Protein AF-A0A845PWM9-F1 (afdb_monomer)

Secondary structure (DSSP, 8-state):
-EE-TTS-EESEEEE-TTS-EEEEEEEEESSSSPPPPPGGGS-HHHHHHHHHSTTTGGGSBTTB-HHHHHHHHSGGGEEEEEEEEEEEETTEEEEEEEEE-

pLDDT: mean 80.99, std 10.99, range [51.72, 93.62]

Sequence (101 aa):
AVQNGSNHGIDLVGMRKDGKFDFFEVKTNTTGKVSPLSVRQVDSFRFIKGILDPQKAGKGGWGISSGEAQKMADPNNWGDTRIIDIFIKNGKLDKVLTSQW

Organism: NCBI:txid2681556

Solvent-accessible surface area (backbone atoms only — not comparable to full-atom values): 5709 Å² total; per-residue (Å²): 83,45,50,44,99,83,75,57,56,42,51,40,73,46,78,44,97,87,70,24,38,29,42,30,44,72,44,79,24,71,83,80,52,85,76,76,75,54,86,66,51,78,41,42,66,63,38,51,42,64,46,29,29,62,92,47,34,23,64,36,45,53,93,42,47,31,70,55,23,51,54,70,50,36,72,89,35,51,59,56,47,31,34,38,41,38,29,36,52,97,93,35,85,68,51,76,48,78,44,83,71

Structure (mmCIF, N/CA/C/O backbone):
data_AF-A0A845PWM9-F1
#
_entry.id   AF-A0A845PWM9-F1
#
loop_
_atom_site.group_PDB
_atom_site.id
_atom_site.type_symbol
_atom_site.label_atom_id
_atom_site.label_alt_id
_atom_site.label_comp_id
_atom_site.label_asym_id
_atom_site.label_entity_id
_atom_site.label_seq_id
_atom_site.pdbx_PDB_ins_code
_atom_site.Cartn_x
_atom_site.Cartn_y
_atom_site.Cartn_z
_atom_site.occupancy
_atom_site.B_iso_or_equiv
_atom_site.auth_seq_id
_atom_site.auth_comp_id
_atom_site.auth_asym_id
_atom_site.auth_atom_id
_atom_site.pdbx_PDB_model_num
ATOM 1 N N . ALA A 1 1 ? 5.668 4.937 3.789 1.00 62.28 1 ALA A N 1
ATOM 2 C CA . ALA A 1 1 ? 4.502 5.712 3.339 1.00 62.28 1 ALA A CA 1
ATOM 3 C C . ALA A 1 1 ? 4.900 6.607 2.183 1.00 62.28 1 ALA A C 1
ATOM 5 O O . ALA A 1 1 ? 5.934 7.252 2.273 1.00 62.28 1 ALA A O 1
ATOM 6 N N . VAL A 1 2 ? 4.096 6.620 1.122 1.00 66.00 2 VAL A N 1
ATOM 7 C CA . VAL A 1 2 ? 4.222 7.486 -0.056 1.00 66.00 2 VAL A CA 1
ATOM 8 C C . VAL A 1 2 ? 2.966 8.361 -0.094 1.00 66.00 2 VAL A C 1
ATOM 10 O O . VAL A 1 2 ? 1.909 7.904 -0.520 1.00 66.00 2 VAL A O 1
ATOM 13 N N . GLN A 1 3 ? 3.041 9.598 0.405 1.00 67.25 3 GLN A N 1
ATOM 14 C CA . GLN A 1 3 ? 1.863 10.442 0.658 1.00 67.25 3 GLN A CA 1
ATOM 15 C C . GLN A 1 3 ? 1.967 11.823 0.024 1.00 67.25 3 GLN A C 1
ATOM 17 O 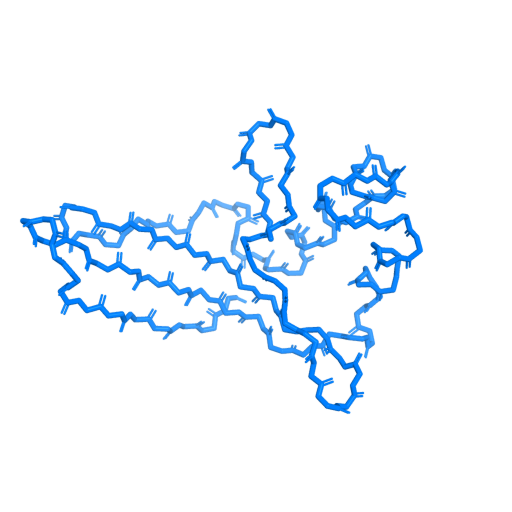O . GLN A 1 3 ? 2.989 12.485 0.157 1.00 67.25 3 GLN A O 1
ATOM 22 N N . ASN A 1 4 ? 0.890 12.283 -0.622 1.00 59.50 4 ASN A N 1
ATOM 23 C CA . ASN A 1 4 ? 0.855 13.623 -1.199 1.00 59.50 4 ASN A CA 1
ATOM 24 C C . ASN A 1 4 ? 0.673 14.731 -0.151 1.00 59.50 4 ASN A C 1
ATOM 26 O O . ASN A 1 4 ? 0.323 14.466 0.993 1.00 59.50 4 ASN A O 1
ATOM 30 N N . GLY A 1 5 ? 0.871 15.993 -0.552 1.00 52.06 5 GLY A N 1
ATOM 31 C CA . GLY A 1 5 ? 0.778 17.160 0.343 1.00 52.06 5 GLY A CA 1
ATOM 32 C C . GLY A 1 5 ? -0.604 17.424 0.961 1.00 52.06 5 GLY A C 1
ATOM 33 O O . GLY A 1 5 ? -0.738 18.330 1.774 1.00 52.06 5 GLY A O 1
ATOM 34 N N . SER A 1 6 ? -1.627 16.648 0.598 1.00 57.09 6 SER A N 1
ATOM 35 C CA . SER A 1 6 ? -2.946 16.653 1.238 1.00 57.09 6 SER A CA 1
ATOM 36 C C . SER A 1 6 ? -3.136 15.457 2.191 1.00 57.09 6 SER A C 1
ATOM 38 O O . SER A 1 6 ? -4.258 15.197 2.604 1.00 57.09 6 SER A O 1
ATOM 40 N N . ASN A 1 7 ? -2.069 14.715 2.523 1.00 62.66 7 ASN A N 1
ATOM 41 C CA . ASN A 1 7 ? -2.079 13.459 3.290 1.00 62.66 7 ASN A CA 1
ATOM 42 C C . ASN A 1 7 ? -2.925 12.336 2.663 1.00 62.66 7 ASN A C 1
ATOM 44 O O . ASN A 1 7 ? -3.391 11.437 3.357 1.00 62.66 7 ASN A O 1
ATOM 48 N N . HIS A 1 8 ? -3.104 12.355 1.340 1.00 64.88 8 HIS A N 1
ATOM 49 C CA . HIS A 1 8 ? -3.690 11.235 0.603 1.00 64.88 8 HIS A CA 1
ATOM 50 C C . HIS A 1 8 ? -2.560 10.467 -0.093 1.00 64.88 8 HIS A C 1
ATOM 52 O O . HIS A 1 8 ? -1.828 11.033 -0.910 1.00 64.88 8 HIS A O 1
ATOM 58 N N . GLY A 1 9 ? -2.388 9.185 0.218 1.00 71.19 9 GLY A N 1
ATOM 59 C CA . GLY A 1 9 ? -1.251 8.411 -0.271 1.00 71.19 9 GLY A CA 1
ATOM 60 C C . GLY A 1 9 ? -1.400 6.913 -0.115 1.00 71.19 9 GLY A C 1
ATOM 61 O O . GLY A 1 9 ? -2.449 6.435 0.283 1.00 71.19 9 GLY A O 1
ATOM 62 N N . ILE A 1 10 ? -0.326 6.201 -0.439 1.00 77.44 10 ILE A N 1
ATOM 63 C CA . ILE A 1 10 ? -0.149 4.785 -0.131 1.00 77.44 10 ILE A CA 1
ATOM 64 C C . ILE A 1 10 ? 0.585 4.714 1.207 1.00 77.44 10 ILE A C 1
ATOM 66 O O . ILE A 1 10 ? 1.713 5.204 1.331 1.00 77.44 10 ILE A O 1
ATOM 70 N N . ASP A 1 11 ? -0.026 4.114 2.219 1.00 73.44 11 ASP A N 1
ATOM 71 C CA . ASP A 1 11 ? 0.530 4.153 3.572 1.00 73.44 11 ASP A CA 1
ATOM 72 C C . ASP A 1 11 ? 1.765 3.268 3.720 1.00 73.44 11 ASP A C 1
ATOM 74 O O . ASP A 1 11 ? 2.748 3.673 4.348 1.00 73.44 11 ASP A O 1
ATOM 78 N N . LEU A 1 12 ? 1.782 2.092 3.089 1.00 73.00 12 LEU A N 1
ATOM 79 C CA . LEU A 1 12 ? 2.940 1.199 3.108 1.00 73.00 12 LEU A CA 1
ATOM 80 C C . LEU A 1 12 ? 3.155 0.541 1.745 1.00 73.00 12 LEU A C 1
ATOM 82 O O . LEU A 1 12 ? 2.209 0.166 1.055 1.00 73.00 12 LEU A O 1
ATOM 86 N N . VAL A 1 13 ? 4.428 0.377 1.393 1.00 79.50 13 VAL A N 1
ATOM 87 C CA . VAL A 1 13 ? 4.871 -0.414 0.244 1.00 79.50 13 VAL A CA 1
ATOM 88 C C . VAL A 1 13 ? 5.894 -1.416 0.757 1.00 79.50 13 VAL A C 1
ATOM 90 O O . VAL A 1 13 ? 6.862 -1.023 1.411 1.00 79.50 13 VAL A O 1
ATOM 93 N N . GLY A 1 14 ? 5.662 -2.699 0.498 1.00 83.12 14 GLY A N 1
ATOM 94 C CA . GLY A 1 14 ? 6.583 -3.779 0.839 1.00 83.12 14 GLY A CA 1
ATOM 95 C C . GLY A 1 14 ? 7.251 -4.325 -0.415 1.00 83.12 14 GLY A C 1
ATOM 96 O O . GLY A 1 14 ? 6.562 -4.650 -1.376 1.00 83.12 14 GLY A O 1
ATOM 97 N N . MET A 1 15 ? 8.579 -4.446 -0.416 1.00 87.94 15 MET A N 1
ATOM 98 C CA . MET A 1 15 ? 9.291 -5.151 -1.483 1.00 87.94 15 MET A CA 1
ATOM 99 C C . MET A 1 15 ? 9.345 -6.643 -1.156 1.00 87.94 15 MET A C 1
ATOM 101 O O . MET A 1 15 ? 9.838 -7.046 -0.100 1.00 87.94 15 MET A O 1
ATOM 105 N N . ARG A 1 16 ? 8.833 -7.467 -2.062 1.00 88.56 16 ARG A N 1
ATOM 106 C CA . ARG A 1 16 ? 8.863 -8.924 -1.965 1.00 88.56 16 ARG A CA 1
ATOM 107 C C . ARG A 1 16 ? 10.217 -9.468 -2.398 1.00 88.56 16 ARG A C 1
ATOM 109 O O . ARG A 1 16 ? 10.962 -8.842 -3.147 1.00 88.56 16 ARG A O 1
ATOM 116 N N . LYS A 1 17 ? 10.506 -10.705 -1.983 1.00 89.56 17 LYS A N 1
ATOM 117 C CA . LYS A 1 17 ? 11.718 -11.438 -2.393 1.00 89.56 17 LYS A CA 1
ATOM 118 C C . LYS A 1 17 ? 11.805 -11.668 -3.908 1.00 89.56 17 LYS A C 1
ATOM 120 O O . LYS A 1 17 ? 12.902 -11.848 -4.417 1.00 89.56 17 LYS A O 1
ATOM 125 N N . ASP A 1 18 ? 10.668 -11.670 -4.604 1.00 91.56 18 ASP A N 1
ATOM 126 C CA . ASP A 1 18 ? 10.574 -11.793 -6.066 1.00 91.56 18 ASP A CA 1
ATOM 127 C C . ASP A 1 18 ? 10.749 -10.446 -6.801 1.00 91.56 18 ASP A C 1
ATOM 129 O O . ASP A 1 18 ? 10.647 -10.396 -8.023 1.00 91.56 18 ASP A O 1
ATOM 133 N N . GLY A 1 19 ? 11.024 -9.358 -6.073 1.00 88.19 19 GLY A N 1
ATOM 134 C CA . GLY A 1 19 ? 11.218 -8.019 -6.629 1.00 88.19 19 GLY A CA 1
ATOM 135 C C . GLY A 1 19 ? 9.926 -7.238 -6.881 1.00 88.19 19 GLY A C 1
ATOM 136 O O . GLY A 1 19 ? 10.008 -6.096 -7.332 1.00 88.19 19 GLY A O 1
ATOM 137 N N . LYS A 1 20 ? 8.750 -7.808 -6.581 1.00 93.62 20 LYS A N 1
ATOM 138 C CA . LYS A 1 20 ? 7.462 -7.113 -6.699 1.00 93.62 20 LYS A CA 1
ATOM 139 C C . LYS A 1 20 ? 7.152 -6.238 -5.485 1.00 93.62 20 LYS A C 1
ATOM 141 O O . LYS A 1 20 ? 7.723 -6.411 -4.409 1.00 93.62 20 LYS A O 1
ATOM 146 N N . PHE A 1 21 ? 6.207 -5.322 -5.656 1.00 92.19 21 PHE A N 1
ATOM 147 C CA . PHE A 1 21 ? 5.739 -4.398 -4.632 1.00 92.19 21 PHE A CA 1
ATOM 148 C C . PHE A 1 21 ? 4.321 -4.754 -4.192 1.00 92.19 21 PHE A C 1
ATOM 150 O O . PHE A 1 21 ? 3.404 -4.757 -5.013 1.00 92.19 21 PHE A O 1
ATOM 157 N N . ASP A 1 22 ? 4.147 -5.026 -2.902 1.00 91.81 22 ASP A N 1
ATOM 158 C CA . ASP A 1 22 ? 2.830 -5.096 -2.272 1.00 91.81 22 ASP A CA 1
ATOM 159 C C . ASP A 1 22 ? 2.440 -3.702 -1.768 1.00 91.81 22 ASP A C 1
ATOM 161 O O . ASP A 1 22 ? 3.262 -2.996 -1.170 1.00 91.81 22 ASP A O 1
ATOM 165 N N . PHE A 1 23 ? 1.187 -3.312 -1.988 1.00 90.62 23 PHE A N 1
ATOM 166 C CA . PHE A 1 23 ? 0.669 -1.989 -1.643 1.00 90.62 23 PHE A CA 1
ATOM 167 C C . PHE A 1 23 ? -0.413 -2.098 -0.576 1.00 90.62 23 PHE A C 1
ATOM 169 O O . PHE A 1 23 ? -1.356 -2.882 -0.707 1.00 90.62 23 PHE A O 1
ATOM 176 N N . PHE A 1 24 ? -0.300 -1.267 0.458 1.00 87.06 24 PHE A N 1
ATOM 177 C CA . PHE A 1 24 ? -1.225 -1.283 1.582 1.00 87.06 24 PHE A CA 1
ATOM 178 C C . PHE A 1 24 ? -1.807 0.103 1.840 1.00 87.06 24 PHE A C 1
ATOM 180 O O . PHE A 1 24 ? -1.074 1.081 2.013 1.00 87.06 24 PHE A O 1
ATOM 187 N N . GLU A 1 25 ? -3.129 0.148 1.930 1.00 84.75 25 GLU A N 1
ATOM 188 C CA . GLU A 1 25 ? -3.884 1.247 2.527 1.00 84.75 25 GLU A CA 1
ATOM 189 C C . GLU A 1 25 ? -4.173 0.887 3.989 1.00 84.75 25 GLU A C 1
ATOM 191 O O . GLU A 1 25 ? -4.770 -0.161 4.257 1.00 84.75 25 GLU A O 1
ATOM 196 N N . VAL A 1 26 ? -3.769 1.730 4.941 1.00 83.56 26 VAL A N 1
ATOM 197 C CA . VAL A 1 26 ? -3.928 1.455 6.374 1.00 83.56 26 VAL A CA 1
ATOM 198 C C . VAL A 1 26 ? -4.930 2.425 6.981 1.00 83.56 26 VAL A C 1
ATOM 200 O O . VAL A 1 26 ? -4.714 3.631 7.048 1.00 83.56 26 VAL A O 1
ATOM 203 N N . LYS A 1 27 ? -6.031 1.893 7.510 1.00 81.75 27 LYS A N 1
ATOM 204 C CA . LYS A 1 27 ? -7.098 2.686 8.121 1.00 81.75 27 LYS A CA 1
ATOM 205 C C . LYS A 1 27 ? -7.156 2.430 9.615 1.00 81.75 27 LYS A C 1
ATOM 207 O O . LYS A 1 27 ? -7.391 1.312 10.059 1.00 81.75 27 LYS A O 1
ATOM 212 N N . THR A 1 28 ? -6.958 3.481 10.407 1.00 85.06 28 THR A N 1
ATOM 213 C CA . THR A 1 28 ? -7.113 3.398 11.865 1.00 85.06 28 THR A CA 1
ATOM 214 C C . THR A 1 28 ? -8.528 3.808 12.261 1.00 85.06 28 THR A C 1
ATOM 216 O O . THR A 1 28 ? -8.952 4.931 11.997 1.00 85.06 28 THR A O 1
ATOM 219 N N . ASN A 1 29 ? -9.253 2.910 12.924 1.00 84.12 29 ASN A N 1
ATOM 220 C CA . ASN A 1 29 ? -10.638 3.089 13.339 1.00 84.12 29 ASN A CA 1
ATOM 221 C C . ASN A 1 29 ? -10.722 3.167 14.875 1.00 84.12 29 ASN A C 1
ATOM 223 O O . ASN A 1 29 ? -10.481 2.182 15.572 1.00 84.12 29 ASN A O 1
ATOM 227 N N . THR A 1 30 ? -11.095 4.329 15.418 1.00 80.81 30 THR A N 1
ATOM 228 C CA . THR A 1 30 ? -11.195 4.571 16.876 1.00 80.81 30 THR A CA 1
ATOM 229 C C . THR A 1 30 ? -12.623 4.487 17.422 1.00 80.81 30 THR A C 1
ATOM 231 O O . THR A 1 30 ? -12.829 4.395 18.629 1.00 80.81 30 THR A O 1
ATOM 234 N N . THR A 1 31 ? -13.627 4.491 16.542 1.00 76.75 31 THR A N 1
ATOM 235 C CA . THR A 1 31 ? -15.059 4.436 16.897 1.00 76.75 31 THR A CA 1
ATOM 236 C C . THR A 1 31 ? -15.649 3.025 16.803 1.00 76.75 31 THR A C 1
ATOM 238 O O . THR A 1 31 ? -16.846 2.837 17.015 1.00 76.75 31 THR A O 1
ATOM 241 N N . GLY A 1 32 ? -14.833 2.024 16.453 1.00 65.94 32 GLY A N 1
ATOM 242 C CA . GLY A 1 32 ? -15.268 0.638 16.244 1.00 65.94 32 GLY A CA 1
ATOM 243 C C . GLY A 1 32 ? -15.957 0.370 14.899 1.00 65.94 32 GLY A C 1
ATOM 244 O O . GLY A 1 32 ? -16.320 -0.773 14.626 1.00 65.94 32 GLY A O 1
ATOM 245 N N . LYS A 1 33 ? -16.126 1.386 14.044 1.00 67.75 33 LYS A N 1
ATOM 246 C CA . LYS A 1 33 ? -16.696 1.247 12.696 1.00 67.75 33 LYS A CA 1
ATOM 247 C C . LYS A 1 33 ? -15.593 1.285 11.646 1.00 67.75 33 LYS A C 1
ATOM 249 O O . LYS A 1 33 ? -14.689 2.102 11.762 1.00 67.75 33 LYS A O 1
ATOM 254 N N . VAL A 1 34 ? -15.705 0.438 10.623 1.00 67.00 34 VAL A N 1
ATOM 255 C CA . VAL A 1 34 ? -14.883 0.542 9.409 1.00 67.00 34 VAL A CA 1
ATOM 256 C C . VAL A 1 34 ? -15.289 1.813 8.679 1.00 67.00 34 VAL A C 1
ATOM 258 O O . VAL A 1 34 ? -16.469 1.996 8.366 1.00 67.00 34 VAL A O 1
ATOM 261 N N . SER A 1 35 ? -14.329 2.692 8.411 1.00 64.12 35 SER A N 1
ATOM 262 C CA . SER A 1 35 ? -14.565 3.814 7.506 1.00 64.12 35 SER A CA 1
ATOM 263 C C . SER A 1 35 ? -14.713 3.273 6.080 1.00 64.12 35 SER A C 1
ATOM 265 O O . SER A 1 35 ? -13.826 2.547 5.628 1.00 64.12 35 SER A O 1
ATOM 267 N N . PRO A 1 36 ? -15.805 3.588 5.358 1.00 63.38 36 PRO A N 1
ATOM 268 C CA . PRO A 1 36 ? -15.970 3.113 3.992 1.00 63.38 36 PRO A CA 1
ATOM 269 C C . PRO A 1 36 ? -14.800 3.580 3.123 1.00 63.38 36 PRO A C 1
ATOM 271 O O . PRO A 1 36 ? -14.279 4.686 3.299 1.00 63.38 36 PRO A O 1
ATOM 274 N N . LEU A 1 37 ? -14.395 2.738 2.170 1.00 61.50 37 LEU A N 1
ATOM 275 C CA . LEU A 1 37 ? -13.453 3.144 1.133 1.00 61.50 37 LEU A CA 1
ATOM 276 C C . LEU A 1 37 ? -14.001 4.390 0.438 1.00 61.50 37 LEU A C 1
ATOM 278 O O . LEU A 1 37 ? -15.166 4.430 0.039 1.00 61.50 37 LEU A O 1
ATOM 282 N N . SER A 1 38 ? -13.171 5.427 0.301 1.00 60.00 38 SER A N 1
ATOM 283 C CA . SER A 1 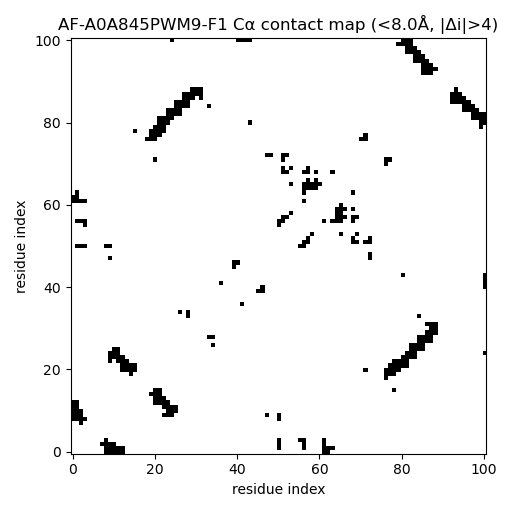38 ? -13.572 6.576 -0.512 1.00 60.00 38 SER A CA 1
ATOM 284 C C . SER A 1 38 ? -13.807 6.114 -1.955 1.00 60.00 38 SER A C 1
ATOM 286 O O . SER A 1 38 ? -13.193 5.149 -2.403 1.00 60.00 38 SER A O 1
ATOM 288 N N . VAL A 1 39 ? -14.638 6.820 -2.727 1.00 55.34 39 VAL A N 1
ATOM 289 C CA . VAL A 1 39 ? -14.931 6.477 -4.139 1.00 55.34 39 VAL A CA 1
ATOM 290 C C . VAL A 1 39 ? -13.652 6.297 -4.981 1.00 55.34 39 VAL A C 1
ATOM 292 O O . VAL A 1 39 ? -13.632 5.524 -5.933 1.00 55.34 39 VAL A O 1
ATOM 295 N N . ARG A 1 40 ? -12.551 6.961 -4.602 1.00 51.72 40 ARG A N 1
ATOM 296 C CA . ARG A 1 40 ? -11.234 6.854 -5.254 1.00 51.72 40 ARG A CA 1
ATOM 297 C C . ARG A 1 40 ? -10.461 5.571 -4.925 1.00 51.72 40 ARG A C 1
ATOM 299 O O . ARG A 1 40 ? -9.505 5.272 -5.623 1.00 51.72 40 ARG A O 1
ATOM 306 N N . GLN A 1 41 ? -10.848 4.850 -3.877 1.00 55.06 41 GLN A N 1
ATOM 307 C CA . GLN A 1 41 ? -10.211 3.621 -3.392 1.00 55.06 41 GLN A CA 1
ATOM 308 C C . GLN A 1 41 ? -10.945 2.355 -3.835 1.00 55.06 41 GLN A C 1
ATOM 310 O O . GLN A 1 41 ? -10.473 1.270 -3.536 1.00 55.06 41 GLN A O 1
ATOM 315 N N . VAL A 1 42 ? -12.062 2.490 -4.557 1.00 62.62 42 VAL A N 1
ATOM 316 C CA . VAL A 1 42 ? -12.790 1.362 -5.170 1.00 62.62 42 VAL A CA 1
ATOM 317 C C . VAL A 1 42 ? -11.957 0.681 -6.266 1.00 62.62 42 VAL A C 1
ATOM 319 O O . VAL A 1 42 ? -12.216 -0.461 -6.621 1.00 62.62 42 VAL A O 1
ATOM 322 N N . ASP A 1 43 ? -10.953 1.381 -6.799 1.00 78.69 43 ASP A N 1
ATOM 323 C CA . ASP A 1 43 ? -10.018 0.872 -7.798 1.00 78.69 43 ASP A CA 1
ATOM 324 C C . ASP A 1 43 ? -8.584 1.155 -7.325 1.00 78.69 43 ASP A C 1
ATOM 326 O O . ASP A 1 43 ? -8.042 2.253 -7.517 1.00 78.69 43 ASP A O 1
ATOM 330 N N . SER A 1 44 ? -7.991 0.161 -6.661 1.00 80.31 44 SER A N 1
ATOM 331 C CA . SER A 1 44 ? -6.619 0.205 -6.149 1.00 80.31 44 SER A CA 1
ATOM 332 C C . SER A 1 44 ? -5.610 0.542 -7.249 1.00 80.31 44 SER A C 1
ATOM 334 O O . SER A 1 44 ? -4.692 1.334 -7.029 1.00 80.31 44 SER A O 1
ATOM 336 N N . PHE A 1 45 ? -5.830 0.063 -8.474 1.00 83.25 45 PHE A N 1
ATOM 337 C CA . PHE A 1 45 ? -4.955 0.333 -9.608 1.00 83.25 45 PHE A CA 1
ATOM 338 C C . PHE A 1 45 ? -4.949 1.803 -10.016 1.00 83.25 45 PHE A C 1
ATOM 340 O O . PHE A 1 45 ? -3.879 2.409 -10.156 1.00 83.25 45 PHE A O 1
ATOM 347 N N . ARG A 1 46 ? -6.128 2.413 -10.175 1.00 83.25 46 ARG A N 1
ATOM 348 C CA . ARG A 1 46 ? -6.226 3.853 -10.470 1.00 83.25 46 ARG A CA 1
ATOM 349 C C . ARG A 1 46 ? -5.643 4.694 -9.346 1.00 83.25 46 ARG A C 1
ATOM 351 O O . ARG A 1 46 ? -4.984 5.697 -9.625 1.00 83.25 46 ARG A O 1
ATOM 358 N N . PHE A 1 47 ? -5.864 4.291 -8.097 1.00 84.12 47 PHE A N 1
ATOM 359 C CA . PHE A 1 47 ? -5.322 4.996 -6.946 1.00 84.12 47 PHE A CA 1
ATOM 360 C C . PHE A 1 47 ? -3.789 4.975 -6.938 1.00 84.12 47 PHE A C 1
ATOM 362 O O . PHE A 1 47 ? -3.167 6.040 -6.923 1.00 84.12 47 PHE A O 1
ATOM 369 N N . ILE A 1 48 ? -3.181 3.786 -7.021 1.00 87.62 48 ILE A N 1
ATOM 370 C CA . ILE A 1 48 ? -1.724 3.602 -6.982 1.00 87.62 48 ILE A CA 1
ATOM 371 C C . ILE A 1 48 ? -1.058 4.361 -8.131 1.00 87.62 48 ILE A C 1
ATOM 373 O O . ILE A 1 48 ? -0.163 5.174 -7.889 1.00 87.62 48 ILE A O 1
ATOM 377 N N . LYS A 1 49 ? -1.550 4.200 -9.370 1.00 86.38 49 LYS A N 1
ATOM 378 C CA . LYS A 1 49 ? -1.039 4.968 -10.519 1.00 86.38 49 LYS A CA 1
ATOM 379 C C . LYS A 1 49 ? -1.172 6.470 -10.314 1.00 86.38 49 LYS A C 1
ATOM 381 O O . LYS A 1 49 ? -0.246 7.216 -10.609 1.00 86.38 49 LYS A O 1
ATOM 386 N N . GLY A 1 50 ? -2.307 6.916 -9.783 1.00 85.06 50 GLY A N 1
ATOM 387 C CA . GLY A 1 50 ? -2.553 8.326 -9.525 1.00 85.06 50 GLY A CA 1
ATOM 388 C C . GLY A 1 50 ? -1.627 8.928 -8.468 1.00 85.06 50 GLY A C 1
ATOM 389 O O . GLY A 1 50 ? -1.396 10.134 -8.519 1.00 85.06 50 GLY A O 1
ATOM 390 N N . ILE A 1 51 ? -1.124 8.147 -7.507 1.00 84.69 51 ILE A N 1
ATOM 391 C CA . ILE A 1 51 ? -0.148 8.593 -6.497 1.00 84.69 51 ILE A CA 1
ATOM 392 C C . ILE A 1 51 ? 1.280 8.580 -7.054 1.00 84.69 51 ILE A C 1
ATOM 394 O O . ILE A 1 51 ? 2.019 9.543 -6.838 1.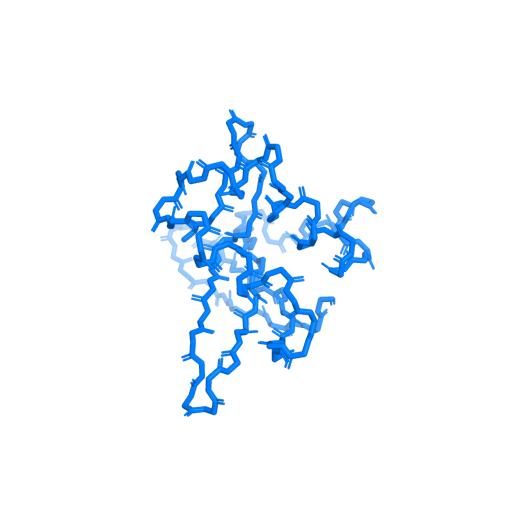00 84.69 51 ILE A O 1
ATOM 398 N N . LEU A 1 52 ? 1.643 7.528 -7.791 1.00 88.12 52 LEU A N 1
ATOM 399 C CA . LEU A 1 52 ? 2.979 7.338 -8.368 1.00 88.12 52 LEU A CA 1
ATOM 400 C C . LEU A 1 52 ? 3.224 8.140 -9.657 1.00 88.12 52 LEU A C 1
ATOM 402 O O . LEU A 1 52 ? 4.320 8.100 -10.211 1.00 88.12 52 LEU A O 1
ATOM 406 N N . ASP A 1 53 ? 2.216 8.882 -10.113 1.00 85.94 53 ASP A N 1
ATOM 407 C CA . ASP A 1 53 ? 2.266 9.736 -11.295 1.00 85.94 53 ASP A CA 1
ATOM 408 C C . ASP A 1 53 ? 3.511 10.658 -11.318 1.00 85.94 53 ASP A C 1
ATOM 410 O O . ASP A 1 53 ? 3.902 11.193 -10.268 1.00 85.94 53 ASP A O 1
ATOM 414 N N . PRO A 1 54 ? 4.116 10.908 -12.501 1.00 82.94 54 PRO A N 1
ATOM 415 C CA . PRO A 1 54 ? 5.263 11.802 -12.660 1.00 82.94 54 PRO A CA 1
ATOM 416 C C . PRO A 1 54 ? 5.061 13.206 -12.093 1.00 82.94 54 PRO A C 1
ATOM 418 O O . PRO A 1 54 ? 6.030 13.859 -11.733 1.00 82.94 54 PRO A O 1
ATOM 421 N N . GLN A 1 55 ? 3.829 13.704 -11.990 1.00 83.19 55 GLN A N 1
ATOM 422 C CA . GLN A 1 55 ? 3.551 15.017 -11.415 1.00 83.19 55 GLN A CA 1
ATOM 423 C C . GLN A 1 55 ? 3.461 15.014 -9.882 1.00 83.19 55 GLN A C 1
ATOM 425 O O . GLN A 1 55 ? 3.390 16.101 -9.299 1.00 83.19 55 GLN A O 1
ATOM 430 N N . LYS A 1 56 ? 3.492 13.829 -9.256 1.00 82.50 56 LYS A N 1
ATOM 431 C CA . LYS A 1 56 ? 3.375 13.561 -7.817 1.00 82.50 56 LYS A CA 1
ATOM 432 C C . LYS A 1 56 ? 4.628 12.857 -7.284 1.00 82.50 5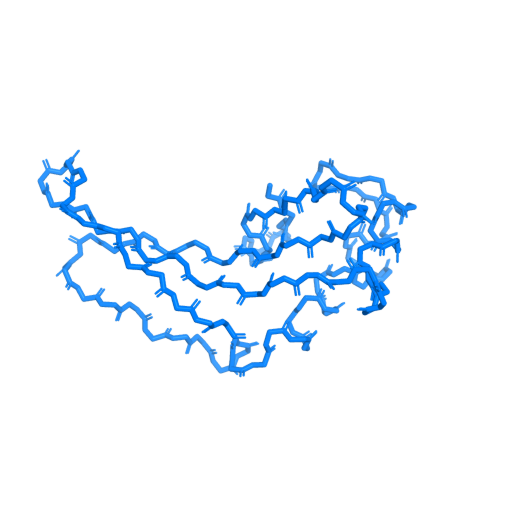6 LYS A C 1
ATOM 434 O O . LYS A 1 56 ? 5.694 13.464 -7.324 1.00 82.50 56 LYS A O 1
ATOM 439 N N . ALA A 1 57 ? 4.533 11.610 -6.805 1.00 82.25 57 ALA A N 1
ATOM 440 C CA . ALA A 1 57 ? 5.683 10.888 -6.257 1.00 82.25 57 ALA A CA 1
ATOM 441 C C . ALA A 1 57 ? 6.776 10.666 -7.316 1.00 82.25 57 ALA A C 1
ATOM 443 O O . ALA A 1 57 ? 7.959 10.619 -6.988 1.00 82.25 57 ALA A O 1
ATOM 444 N N . GLY A 1 58 ? 6.400 10.599 -8.600 1.00 78.69 58 GLY A N 1
ATOM 445 C CA . GLY A 1 58 ? 7.338 10.439 -9.709 1.00 78.69 58 GLY A CA 1
ATOM 446 C C . GLY A 1 58 ? 8.282 11.627 -9.944 1.00 78.69 58 GLY A C 1
ATOM 447 O O . GLY A 1 58 ? 9.284 11.460 -10.633 1.00 78.69 58 GLY A O 1
ATOM 448 N N . LYS A 1 59 ? 8.045 12.794 -9.325 1.00 80.06 59 LYS A N 1
ATOM 449 C CA . LYS A 1 59 ? 9.026 13.901 -9.266 1.00 80.06 59 LYS A CA 1
ATOM 450 C C . LYS A 1 59 ? 10.169 13.650 -8.274 1.00 80.06 59 LYS A C 1
ATOM 452 O O . LYS A 1 59 ? 11.115 14.433 -8.241 1.00 80.06 59 LYS A O 1
ATOM 457 N N . GLY A 1 60 ? 10.095 12.574 -7.491 1.00 65.69 60 GLY A N 1
ATOM 458 C CA . GLY A 1 60 ? 10.922 12.365 -6.308 1.00 65.69 60 GLY A CA 1
ATOM 459 C C . GLY A 1 60 ? 10.334 13.078 -5.087 1.00 65.69 60 GLY A C 1
ATOM 460 O O . GLY A 1 60 ? 9.725 14.143 -5.197 1.00 65.69 60 GLY A O 1
ATOM 461 N N . GLY A 1 61 ? 10.488 12.464 -3.915 1.00 70.25 61 GLY A N 1
ATOM 462 C CA . GLY A 1 61 ? 9.897 12.933 -2.662 1.00 70.25 61 GLY A CA 1
ATOM 463 C C . GLY A 1 61 ? 9.138 11.827 -1.933 1.00 70.25 61 GLY A C 1
ATOM 464 O O . GLY A 1 61 ? 9.072 10.689 -2.383 1.00 70.25 61 GLY A O 1
ATOM 465 N N . TRP A 1 62 ? 8.585 12.151 -0.763 1.00 76.38 62 TRP A N 1
ATOM 466 C CA . TRP A 1 62 ? 7.790 11.211 0.052 1.00 76.38 62 TRP A CA 1
ATOM 467 C C . TRP A 1 62 ? 8.555 9.929 0.416 1.00 76.38 62 TRP A C 1
ATOM 469 O O . TRP A 1 62 ? 7.984 8.846 0.497 1.00 76.38 62 TRP A O 1
ATOM 479 N N . GLY A 1 63 ? 9.868 10.075 0.618 1.00 76.69 63 GLY A N 1
ATOM 480 C CA . GLY A 1 63 ? 10.769 8.987 0.989 1.00 76.69 63 GLY A CA 1
ATOM 481 C C . GLY A 1 63 ? 11.213 8.082 -0.162 1.00 76.69 63 GLY A C 1
ATOM 482 O O . GLY A 1 63 ? 11.883 7.096 0.120 1.00 76.69 63 GLY A O 1
ATOM 483 N N . ILE A 1 64 ? 10.874 8.398 -1.421 1.00 82.50 64 ILE A N 1
ATOM 484 C CA . ILE A 1 64 ? 11.299 7.628 -2.601 1.00 82.50 64 ILE A CA 1
ATOM 485 C C . ILE A 1 64 ? 11.876 8.526 -3.704 1.00 82.50 64 ILE A C 1
ATOM 487 O O . ILE A 1 64 ? 11.525 9.702 -3.849 1.00 82.50 64 ILE A O 1
ATOM 491 N N . SER A 1 65 ? 12.779 7.967 -4.502 1.00 86.75 65 SER A N 1
ATOM 492 C CA . SER A 1 65 ? 13.295 8.591 -5.721 1.00 86.75 65 SER A CA 1
ATOM 493 C C . SER A 1 65 ? 12.290 8.501 -6.875 1.00 86.75 65 SER A C 1
ATOM 495 O O . SER A 1 65 ? 11.393 7.656 -6.891 1.00 86.75 65 SER A O 1
ATOM 497 N N . SER A 1 66 ? 12.475 9.341 -7.895 1.00 86.44 66 SER A N 1
ATOM 498 C CA . SER A 1 66 ? 11.696 9.272 -9.139 1.00 86.44 66 SER A CA 1
ATOM 499 C C . SER A 1 66 ? 11.834 7.914 -9.839 1.00 86.44 66 SER A C 1
ATOM 501 O O . SER A 1 66 ? 10.849 7.370 -10.333 1.00 86.44 66 SER A O 1
ATOM 503 N N . GLY 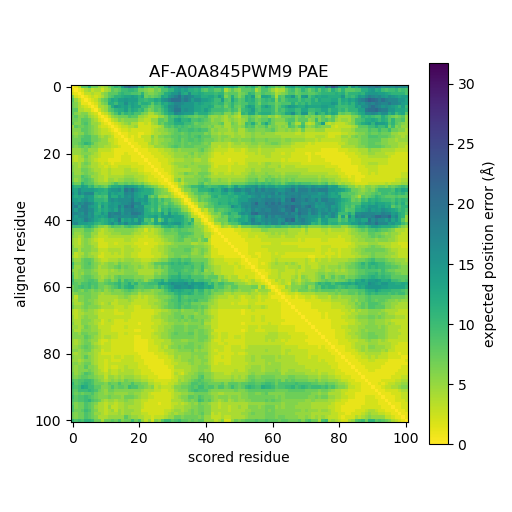A 1 67 ? 13.036 7.326 -9.830 1.00 88.69 67 GLY A N 1
ATOM 504 C CA . GLY A 1 67 ? 13.290 6.000 -10.397 1.00 88.69 67 GLY A CA 1
ATOM 505 C C . GLY A 1 67 ? 12.575 4.875 -9.643 1.00 88.69 67 GLY A C 1
ATOM 506 O O . GLY A 1 67 ? 12.050 3.954 -10.267 1.00 88.69 67 GLY A O 1
ATOM 507 N N . GLU A 1 68 ? 12.504 4.948 -8.312 1.00 87.81 68 GLU A N 1
ATOM 508 C CA . GLU A 1 68 ? 11.714 4.005 -7.507 1.00 87.81 68 GLU A CA 1
ATOM 509 C C . GLU A 1 68 ? 10.219 4.161 -7.770 1.00 87.81 68 GLU A C 1
ATOM 511 O O . GLU A 1 68 ? 9.546 3.163 -8.018 1.00 87.81 68 GLU A O 1
ATOM 516 N N . ALA A 1 69 ? 9.712 5.397 -7.806 1.00 88.69 69 ALA A N 1
ATOM 517 C CA . ALA A 1 69 ? 8.318 5.667 -8.143 1.00 88.69 69 ALA A CA 1
ATOM 518 C C . ALA A 1 69 ? 7.953 5.113 -9.529 1.00 88.69 69 ALA A C 1
ATOM 520 O O . ALA A 1 69 ? 6.906 4.492 -9.684 1.00 88.69 69 ALA A O 1
ATOM 521 N N . GLN A 1 70 ? 8.839 5.261 -10.521 1.00 88.69 70 GLN A N 1
ATOM 522 C CA . GLN A 1 70 ? 8.629 4.730 -11.867 1.00 88.69 70 GLN A CA 1
ATOM 523 C C . GLN A 1 70 ? 8.611 3.195 -11.895 1.00 88.69 70 GLN A C 1
ATOM 525 O O . GLN A 1 70 ? 7.744 2.612 -12.543 1.00 88.69 70 GLN A O 1
ATOM 530 N N . LYS A 1 71 ? 9.513 2.529 -11.157 1.00 90.31 71 LYS A N 1
ATOM 531 C CA . LYS A 1 71 ? 9.495 1.062 -11.006 1.00 90.31 71 LYS A CA 1
ATOM 532 C C . LYS A 1 71 ? 8.212 0.577 -10.336 1.00 90.31 71 LYS A C 1
ATOM 534 O O . LYS A 1 71 ? 7.617 -0.391 -10.798 1.00 90.31 71 LYS A O 1
ATOM 539 N N . MET A 1 72 ? 7.780 1.260 -9.278 1.00 90.06 72 MET A N 1
ATOM 540 C CA . MET A 1 72 ? 6.539 0.951 -8.570 1.00 90.06 72 MET A CA 1
ATOM 541 C C . MET A 1 72 ? 5.297 1.274 -9.408 1.00 90.06 72 MET A C 1
ATOM 543 O O . MET A 1 72 ? 4.254 0.688 -9.166 1.00 90.06 72 MET A O 1
ATOM 547 N N . ALA A 1 73 ? 5.364 2.192 -10.377 1.00 88.94 73 ALA A N 1
ATOM 548 C CA . ALA A 1 73 ? 4.227 2.550 -11.230 1.00 88.94 73 ALA A CA 1
ATOM 549 C C . ALA A 1 73 ? 3.946 1.521 -12.340 1.00 88.94 73 ALA A C 1
ATOM 551 O O . ALA A 1 73 ? 2.853 1.535 -12.913 1.00 88.94 73 ALA A O 1
ATOM 552 N N . ASP A 1 74 ? 4.910 0.647 -12.648 1.00 90.62 74 ASP A N 1
ATOM 553 C CA . ASP A 1 74 ? 4.764 -0.433 -13.625 1.00 90.62 74 ASP A CA 1
ATOM 554 C C . ASP A 1 74 ? 3.967 -1.609 -13.025 1.00 90.62 74 ASP A C 1
ATOM 556 O O . ASP A 1 74 ? 4.470 -2.274 -12.113 1.00 90.62 74 ASP A O 1
ATOM 560 N N . PRO A 1 75 ? 2.760 -1.918 -13.545 1.00 90.44 75 PRO A N 1
ATOM 561 C CA . PRO A 1 75 ? 1.928 -3.014 -13.049 1.00 90.44 75 PRO A CA 1
ATOM 562 C C . PRO A 1 75 ? 2.589 -4.394 -13.089 1.00 90.44 75 PRO A C 1
ATOM 564 O O . PRO A 1 75 ? 2.196 -5.276 -12.329 1.00 90.44 75 PRO A O 1
ATOM 567 N N . ASN A 1 76 ? 3.598 -4.608 -13.940 1.00 92.06 76 ASN A N 1
ATOM 568 C CA . ASN A 1 76 ? 4.327 -5.880 -13.977 1.00 92.06 76 ASN A CA 1
ATOM 569 C C . ASN A 1 76 ? 5.127 -6.129 -12.691 1.00 92.06 76 ASN A C 1
ATOM 571 O O . ASN A 1 76 ? 5.382 -7.279 -12.325 1.00 92.06 76 ASN A O 1
ATOM 575 N N . ASN A 1 77 ? 5.468 -5.054 -11.979 1.00 92.69 77 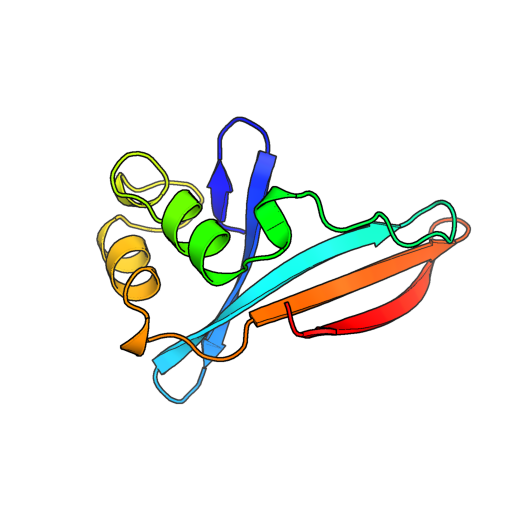ASN A N 1
ATOM 576 C CA . ASN A 1 77 ? 6.166 -5.110 -10.704 1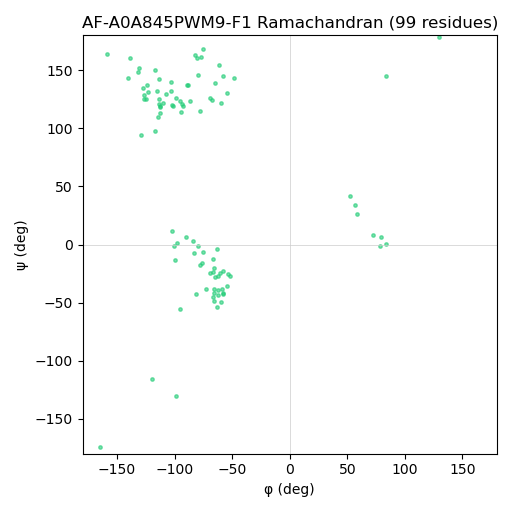.00 92.69 77 ASN A CA 1
ATOM 577 C C . ASN A 1 77 ? 5.197 -5.185 -9.517 1.00 92.69 77 ASN A C 1
ATOM 579 O O . ASN A 1 77 ? 5.640 -5.098 -8.377 1.00 92.69 77 ASN A O 1
ATOM 583 N N . TRP A 1 78 ? 3.887 -5.318 -9.738 1.00 91.88 78 TRP A N 1
ATOM 584 C CA . TRP A 1 78 ? 2.911 -5.329 -8.649 1.00 91.88 78 TRP A CA 1
ATOM 585 C C . TRP A 1 78 ? 2.684 -6.740 -8.106 1.00 91.88 78 TRP A C 1
ATOM 587 O O . TRP A 1 78 ? 2.600 -7.726 -8.853 1.00 91.88 78 TRP A O 1
ATOM 597 N N . GLY A 1 79 ? 2.615 -6.816 -6.780 1.00 92.56 79 GLY A N 1
ATOM 598 C CA . GLY A 1 79 ? 2.141 -7.959 -6.015 1.00 92.56 79 GLY A CA 1
ATOM 599 C C . GLY A 1 79 ? 0.690 -7.757 -5.577 1.00 92.56 79 GLY A C 1
ATOM 600 O O . GLY A 1 79 ? -0.171 -7.425 -6.389 1.00 92.56 79 GLY A O 1
ATOM 601 N N . ASP A 1 80 ? 0.430 -7.967 -4.293 1.00 91.25 80 ASP A N 1
ATOM 602 C CA . ASP A 1 80 ? -0.879 -7.836 -3.665 1.00 91.25 80 ASP A CA 1
ATOM 603 C C . ASP A 1 80 ? -1.218 -6.366 -3.363 1.00 91.25 80 ASP A C 1
ATOM 605 O O . ASP A 1 80 ? -0.368 -5.569 -2.957 1.00 91.25 80 ASP A O 1
ATOM 609 N N . THR A 1 81 ? -2.503 -6.030 -3.471 1.00 90.00 81 THR A N 1
ATOM 610 C CA . THR A 1 81 ? -3.074 -4.769 -2.989 1.00 90.00 81 THR A CA 1
ATOM 611 C C . THR A 1 81 ? -4.029 -5.072 -1.842 1.00 90.00 81 THR A C 1
ATOM 613 O O . THR A 1 81 ? -4.980 -5.837 -1.994 1.00 90.00 81 THR A O 1
ATOM 616 N N . ARG A 1 82 ? -3.778 -4.518 -0.654 1.00 87.88 82 ARG A N 1
ATOM 617 C CA . ARG A 1 82 ? -4.560 -4.837 0.551 1.00 87.88 82 ARG A CA 1
ATOM 618 C C . ARG A 1 82 ? -5.003 -3.588 1.294 1.00 87.88 82 ARG A C 1
ATOM 620 O O . ARG A 1 82 ? -4.285 -2.592 1.350 1.00 87.88 82 ARG A O 1
ATOM 627 N N . ILE A 1 83 ? -6.158 -3.689 1.938 1.00 85.62 83 ILE A N 1
ATOM 628 C CA . ILE A 1 83 ? -6.587 -2.739 2.963 1.00 85.62 83 ILE A CA 1
ATOM 629 C C . ILE A 1 83 ? -6.379 -3.392 4.324 1.00 85.62 83 ILE A C 1
ATOM 631 O O . ILE A 1 83 ? -6.773 -4.544 4.534 1.00 85.62 83 ILE A O 1
ATOM 635 N N . ILE A 1 84 ? -5.757 -2.651 5.237 1.00 86.81 84 ILE A N 1
ATOM 636 C CA . ILE A 1 84 ? -5.542 -3.047 6.627 1.00 86.81 84 ILE A CA 1
ATOM 637 C C . ILE A 1 84 ? -6.340 -2.100 7.523 1.00 86.81 84 ILE A C 1
ATOM 639 O O . ILE A 1 84 ? -5.979 -0.937 7.689 1.00 86.81 84 ILE A O 1
ATOM 643 N N . ASP A 1 85 ? -7.400 -2.610 8.142 1.00 86.62 85 ASP A N 1
ATOM 644 C CA . ASP A 1 85 ? -8.176 -1.882 9.142 1.00 86.62 85 ASP A CA 1
ATOM 645 C C . ASP A 1 85 ? -7.667 -2.213 10.546 1.00 86.62 85 ASP A C 1
ATOM 647 O O . ASP A 1 85 ? -7.807 -3.338 11.031 1.00 86.62 85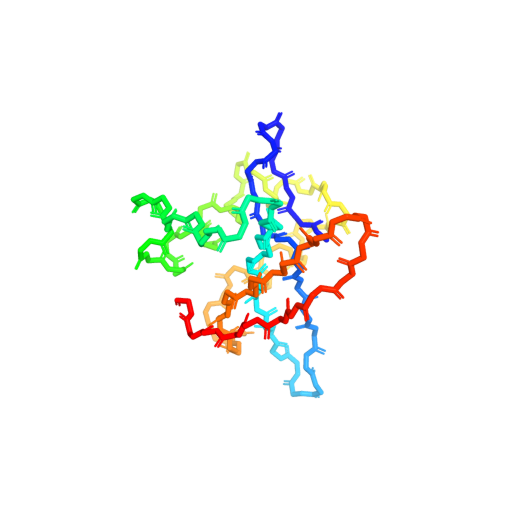 ASP A O 1
ATOM 651 N N . ILE A 1 86 ? -7.108 -1.215 11.223 1.00 89.12 86 ILE A N 1
ATOM 652 C CA . ILE A 1 86 ? -6.613 -1.306 12.596 1.00 89.12 86 ILE A CA 1
ATOM 653 C C . ILE A 1 86 ? -7.641 -0.667 13.521 1.00 89.12 86 ILE A C 1
ATOM 655 O O . ILE A 1 86 ? -7.927 0.523 13.424 1.00 89.12 86 ILE A O 1
ATOM 659 N N . PHE A 1 87 ? -8.194 -1.439 14.448 1.00 88.88 87 PHE A N 1
ATOM 660 C CA . PHE A 1 87 ? -9.171 -0.950 15.414 1.00 88.88 87 PHE A CA 1
ATOM 661 C C . PHE A 1 87 ? -8.484 -0.656 16.736 1.00 88.88 87 PHE A C 1
ATOM 663 O O . PHE A 1 87 ? -7.831 -1.529 17.310 1.00 88.88 87 PHE A O 1
ATOM 670 N N . ILE A 1 88 ? -8.664 0.565 17.232 1.00 88.38 88 ILE A N 1
ATOM 671 C CA . ILE A 1 88 ? -8.139 1.004 18.522 1.00 88.38 88 ILE A CA 1
ATOM 672 C C . ILE A 1 88 ? -9.312 1.276 19.458 1.00 88.38 88 ILE A C 1
ATOM 674 O O . ILE A 1 88 ? -10.190 2.080 19.147 1.00 88.38 88 ILE A O 1
ATOM 678 N N . LYS A 1 89 ? -9.305 0.642 20.630 1.00 90.25 89 LYS A N 1
ATOM 679 C CA . LYS A 1 89 ? -10.300 0.839 21.687 1.00 90.25 89 LYS A CA 1
ATOM 680 C C . LYS A 1 89 ? -9.585 1.212 22.979 1.00 90.25 89 LYS A C 1
ATOM 682 O O . LYS A 1 89 ? -8.687 0.503 23.421 1.00 90.25 89 LYS A O 1
ATOM 687 N N . ASN A 1 90 ? -9.969 2.335 23.586 1.00 89.69 90 ASN A N 1
ATOM 688 C CA . ASN A 1 90 ? -9.361 2.846 24.825 1.00 89.69 90 ASN A CA 1
ATOM 689 C C . ASN A 1 90 ? -7.823 2.955 24.749 1.00 89.69 90 ASN A C 1
ATOM 691 O O . ASN A 1 90 ? -7.117 2.568 25.679 1.00 89.69 90 ASN A O 1
ATOM 695 N N . GLY A 1 91 ? -7.302 3.423 23.610 1.00 86.75 91 GLY A N 1
ATOM 696 C CA . GLY A 1 91 ? -5.860 3.576 23.380 1.00 86.75 91 GLY A CA 1
ATOM 697 C C . GLY A 1 91 ? -5.089 2.266 23.179 1.00 86.75 91 GLY A C 1
ATOM 698 O O . GLY A 1 91 ? -3.864 2.297 23.124 1.00 86.75 91 GLY A O 1
ATOM 699 N N . LYS A 1 92 ? -5.773 1.121 23.066 1.00 90.94 92 LYS A N 1
ATOM 700 C CA . LYS A 1 92 ? -5.159 -0.192 22.831 1.00 90.94 92 LYS A CA 1
ATOM 701 C C . LYS A 1 92 ? -5.614 -0.785 21.506 1.00 90.94 92 LYS A C 1
ATOM 703 O O . LYS A 1 92 ? -6.739 -0.541 21.072 1.00 90.94 92 LYS A O 1
ATOM 708 N N . LEU A 1 93 ? -4.744 -1.587 20.895 1.00 91.81 93 LEU A N 1
ATOM 709 C CA . LEU A 1 93 ? -5.114 -2.418 19.755 1.00 91.81 93 LEU A CA 1
ATOM 710 C C . LEU A 1 93 ? -6.231 -3.383 20.170 1.00 91.81 93 LEU A C 1
ATOM 712 O O . LEU A 1 93 ? -6.058 -4.154 21.109 1.00 91.81 93 LEU A O 1
ATOM 716 N N . ASP A 1 94 ? -7.360 -3.311 19.472 1.00 92.81 94 ASP A N 1
ATOM 717 C CA . ASP A 1 94 ? -8.512 -4.195 19.660 1.00 92.81 94 ASP A CA 1
ATOM 718 C C . ASP A 1 94 ? -8.457 -5.352 18.657 1.00 92.81 94 ASP A C 1
ATOM 720 O O . ASP A 1 94 ? -8.425 -6.519 19.038 1.00 92.81 94 ASP A O 1
ATOM 724 N N . LYS A 1 95 ? -8.371 -5.034 17.359 1.00 91.81 95 LYS A N 1
ATOM 725 C CA . LYS A 1 95 ? -8.235 -6.028 16.285 1.00 91.81 95 LYS A CA 1
ATOM 726 C C . LYS A 1 95 ? -7.650 -5.428 15.011 1.00 91.81 95 LYS A C 1
ATOM 728 O O . LYS A 1 95 ? -7.674 -4.214 14.817 1.00 91.81 95 LYS A O 1
ATOM 733 N N . VAL A 1 96 ? -7.192 -6.307 14.123 1.00 91.19 96 VAL A N 1
ATOM 734 C CA . VAL A 1 96 ? -6.774 -5.971 12.757 1.00 91.19 96 VAL A CA 1
ATOM 735 C C . VAL A 1 96 ? -7.580 -6.816 11.779 1.00 91.19 96 VAL A C 1
ATOM 737 O O . VAL A 1 96 ? -7.679 -8.029 11.956 1.00 91.19 96 VAL A O 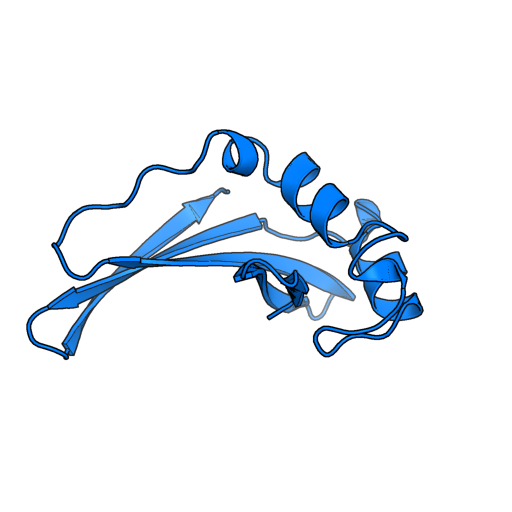1
ATOM 740 N N . LEU A 1 97 ? -8.154 -6.180 10.761 1.00 89.44 97 LEU A N 1
ATOM 741 C CA . LEU A 1 97 ? -8.789 -6.858 9.635 1.00 89.44 97 LEU A CA 1
ATOM 742 C C . LEU A 1 97 ? -7.992 -6.574 8.367 1.00 89.44 97 LEU A C 1
ATOM 744 O O . LEU A 1 97 ? -7.498 -5.466 8.172 1.00 89.44 97 LEU A O 1
ATOM 748 N N . THR A 1 98 ? -7.880 -7.578 7.505 1.00 86.81 98 THR A N 1
ATOM 749 C CA . THR A 1 98 ? -7.235 -7.447 6.201 1.00 86.81 98 THR A CA 1
ATOM 750 C C . THR A 1 98 ? -8.208 -7.865 5.111 1.00 86.81 98 THR A C 1
ATOM 752 O O . THR A 1 98 ? -8.939 -8.847 5.245 1.00 86.81 98 THR A O 1
ATOM 755 N N . SER A 1 99 ? -8.240 -7.103 4.025 1.00 84.94 99 SER A N 1
ATOM 756 C CA . SER A 1 99 ? -9.059 -7.408 2.853 1.00 84.94 99 SER A CA 1
ATOM 757 C C . SER A 1 99 ? -8.282 -7.117 1.575 1.00 84.94 99 SER A C 1
ATOM 759 O O . SER A 1 99 ? -7.251 -6.441 1.603 1.00 84.94 99 SER A O 1
ATOM 761 N N . GLN A 1 100 ? -8.726 -7.702 0.461 1.00 84.69 100 GLN A N 1
ATOM 762 C CA . GLN A 1 100 ? -8.233 -7.279 -0.848 1.00 84.69 100 GLN A CA 1
ATOM 763 C C . GLN A 1 100 ? -8.670 -5.837 -1.098 1.00 84.69 100 GLN A C 1
ATOM 765 O O . GLN A 1 100 ? -9.794 -5.477 -0.746 1.00 84.69 100 GLN A O 1
ATOM 770 N N . TRP A 1 101 ? -7.762 -5.047 -1.666 1.00 77.44 101 TRP A N 1
ATOM 771 C CA . TRP A 1 101 ? -8.026 -3.670 -2.061 1.00 77.44 101 TRP A CA 1
ATOM 772 C C . TRP A 1 101 ? -8.548 -3.585 -3.489 1.00 77.44 101 TRP A C 1
ATOM 774 O O . TRP A 1 101 ? -7.768 -3.915 -4.417 1.00 77.44 101 TRP A O 1
#

Foldseek 3Di:
DQAFPVRQAFPDWDQDPVRAIETEDEAEAAPPDDDDDDPCVVDVLSSLLVQLPCVHCLVPDSPDYVVVSVCNNDCVRHDFYKYWYFYAYPNDTDDIDIDGD

Mean predicted aligned error: 6.1 Å

Radius of gyration: 14.23 Å; Cα contacts (8 Å, |Δi|>4): 186; chains: 1; bounding box: 30×29×39 Å

Nearest PDB structures (foldseek):
  2gii-assembly1_A  TM=5.839E-01  e=1.895E-02  Haemophilus influenzae
  7lwa-assembly1_A  TM=4.623E-01  e=3.609E-03  Homo sapiens
  7lw8-assembly1_A  TM=4.637E-01  e=2.470E-02  Homo sapiens
  8r6w-assembly1_A  TM=3.835E-01  e=7.775E-01  SFTS virus AH12